Protein AF-A0A2V8YZE6-F1 (afdb_monomer_lite)

Sequence (96 aa):
MQPAYPAAPLEKDGLIAAYEELRRQILNGQRGPGLALFMRRGMREWMTACSLCLAPSPTKEFTAAPDQAVLPQGARTEVVLILAGMLLHGCQERVS

Structure (mmCIF, N/CA/C/O backbone):
data_AF-A0A2V8YZE6-F1
#
_entry.id   AF-A0A2V8YZE6-F1
#
loop_
_atom_site.group_PDB
_atom_site.id
_atom_site.type_symbol
_atom_site.label_atom_id
_atom_site.label_alt_id
_atom_site.label_comp_id
_atom_site.label_asym_id
_atom_site.label_entity_id
_atom_site.label_seq_id
_atom_site.pdbx_PDB_ins_code
_atom_site.Cartn_x
_atom_site.Cartn_y
_atom_site.Cartn_z
_atom_site.occupancy
_atom_site.B_iso_or_equiv
_atom_site.auth_seq_id
_atom_site.auth_comp_id
_atom_site.auth_asym_id
_atom_site.auth_atom_id
_atom_site.pdbx_PDB_model_num
ATOM 1 N N . MET A 1 1 ? 31.406 -23.781 -2.588 1.00 36.28 1 MET A N 1
ATOM 2 C CA . MET A 1 1 ? 30.672 -22.837 -3.458 1.00 36.28 1 MET A CA 1
ATOM 3 C C . MET A 1 1 ? 29.457 -22.345 -2.690 1.00 36.28 1 MET A C 1
ATOM 5 O O . MET A 1 1 ? 28.502 -23.092 -2.553 1.00 36.28 1 MET A O 1
ATOM 9 N N . GLN A 1 2 ? 29.532 -21.154 -2.096 1.00 43.31 2 GLN A N 1
ATOM 10 C CA . GLN A 1 2 ? 28.365 -20.479 -1.521 1.00 43.31 2 GLN A CA 1
ATOM 11 C C . GLN A 1 2 ? 27.785 -19.553 -2.597 1.00 43.31 2 GLN A C 1
ATOM 13 O O . GLN A 1 2 ? 28.573 -18.861 -3.248 1.00 43.31 2 GLN A O 1
ATOM 18 N N . PRO A 1 3 ? 26.461 -19.516 -2.818 1.00 45.03 3 PRO A N 1
ATOM 19 C CA . PRO A 1 3 ? 25.878 -18.502 -3.672 1.00 45.03 3 PRO A CA 1
ATOM 20 C C . PRO A 1 3 ? 25.844 -17.197 -2.872 1.00 45.03 3 PRO A C 1
ATOM 22 O O . PRO A 1 3 ? 25.050 -17.030 -1.949 1.00 45.03 3 PRO A O 1
ATOM 25 N N . ALA A 1 4 ? 26.749 -16.281 -3.207 1.00 48.16 4 ALA A N 1
ATOM 26 C CA . ALA A 1 4 ? 26.622 -14.888 -2.822 1.00 48.16 4 ALA A CA 1
ATOM 27 C C . ALA A 1 4 ? 25.400 -14.330 -3.559 1.00 48.16 4 ALA A C 1
ATOM 29 O O . ALA A 1 4 ? 25.460 -14.075 -4.759 1.00 48.16 4 ALA A O 1
ATOM 30 N N . TYR A 1 5 ? 24.277 -14.206 -2.857 1.00 52.16 5 TYR A N 1
ATOM 31 C CA . TYR A 1 5 ? 23.143 -13.438 -3.345 1.00 52.16 5 TYR A CA 1
ATOM 32 C C . TYR A 1 5 ? 23.412 -11.977 -2.969 1.00 52.16 5 TYR A C 1
ATOM 34 O O . TYR A 1 5 ? 23.380 -11.656 -1.777 1.00 52.16 5 TYR A O 1
ATOM 42 N N . PRO A 1 6 ? 23.727 -11.077 -3.916 1.00 50.06 6 PRO A N 1
ATOM 43 C CA . PRO A 1 6 ? 23.710 -9.663 -3.606 1.00 50.06 6 PRO A CA 1
ATOM 44 C C . PRO A 1 6 ? 22.240 -9.280 -3.425 1.00 50.06 6 PRO A C 1
ATOM 46 O O . PRO A 1 6 ? 21.515 -9.073 -4.395 1.00 50.06 6 PRO A O 1
ATOM 49 N N . ALA A 1 7 ? 21.779 -9.210 -2.175 1.00 52.28 7 ALA A N 1
ATOM 50 C CA . ALA A 1 7 ? 20.613 -8.405 -1.843 1.00 52.28 7 ALA A CA 1
ATOM 51 C C . ALA A 1 7 ? 20.998 -6.955 -2.166 1.00 52.28 7 ALA A C 1
ATOM 53 O O . ALA A 1 7 ? 21.635 -6.266 -1.369 1.00 52.28 7 ALA A O 1
ATOM 54 N N . ALA A 1 8 ? 20.755 -6.559 -3.415 1.00 49.72 8 ALA A N 1
ATOM 55 C CA . ALA A 1 8 ? 21.067 -5.234 -3.909 1.00 49.72 8 ALA A CA 1
ATOM 56 C C . ALA A 1 8 ? 20.397 -4.198 -2.987 1.00 49.72 8 ALA A C 1
ATOM 58 O O . ALA A 1 8 ? 19.221 -4.370 -2.658 1.00 49.72 8 ALA A O 1
ATOM 59 N N . PRO A 1 9 ? 21.092 -3.124 -2.573 1.00 48.16 9 PRO A N 1
ATOM 60 C CA . PRO A 1 9 ? 20.496 -2.038 -1.804 1.00 48.16 9 PRO A CA 1
ATOM 61 C C . PRO A 1 9 ? 19.537 -1.226 -2.692 1.00 48.16 9 PRO A C 1
ATOM 63 O O . PRO A 1 9 ? 19.849 -0.120 -3.112 1.00 48.16 9 PRO A O 1
ATOM 66 N N . LEU A 1 10 ? 18.373 -1.781 -3.023 1.00 54.38 10 LEU A N 1
ATOM 67 C CA . LEU A 1 10 ? 17.309 -1.077 -3.750 1.00 54.38 10 LEU A CA 1
ATOM 68 C C . LEU A 1 10 ? 16.271 -0.444 -2.803 1.00 54.38 10 LEU A C 1
ATOM 70 O O . LEU A 1 10 ? 15.308 0.163 -3.252 1.00 54.38 10 LEU A O 1
ATOM 74 N N . GLU A 1 11 ? 16.443 -0.559 -1.485 1.00 62.62 11 GLU A N 1
ATOM 75 C CA . GLU A 1 11 ? 15.292 -0.524 -0.571 1.00 62.62 11 GLU A CA 1
ATOM 76 C C . GLU A 1 11 ? 15.101 0.759 0.253 1.00 62.62 11 GLU A C 1
ATOM 78 O O . GLU A 1 11 ? 14.045 0.931 0.858 1.00 62.62 11 GLU A O 1
ATOM 83 N N . LYS A 1 12 ? 16.077 1.675 0.311 1.00 67.44 12 LYS A N 1
ATOM 84 C CA . LYS A 1 12 ? 15.970 2.864 1.183 1.00 67.44 12 LYS A CA 1
ATOM 85 C C . LYS A 1 12 ? 15.190 4.008 0.544 1.00 67.44 12 LYS A C 1
ATOM 87 O O . LYS A 1 12 ? 14.254 4.508 1.160 1.00 67.44 12 LYS A O 1
ATOM 92 N N . ASP A 1 13 ? 15.529 4.391 -0.683 1.00 79.25 13 ASP A N 1
ATOM 93 C CA . ASP A 1 13 ? 14.934 5.573 -1.323 1.00 79.25 13 ASP A CA 1
ATOM 94 C C . ASP A 1 13 ? 13.452 5.367 -1.662 1.00 79.25 13 ASP A C 1
ATOM 96 O O . ASP A 1 13 ? 12.633 6.259 -1.445 1.00 79.25 13 ASP A O 1
ATOM 100 N N . GLY A 1 14 ? 13.073 4.159 -2.094 1.00 82.25 14 GLY A N 1
ATOM 101 C CA . GLY A 1 14 ? 11.669 3.803 -2.310 1.00 82.25 14 GLY A CA 1
ATOM 102 C C . GLY A 1 14 ? 10.855 3.818 -1.013 1.00 82.25 14 GLY A C 1
ATOM 103 O O . GLY A 1 14 ? 9.721 4.298 -0.996 1.00 82.25 14 GLY A O 1
ATOM 104 N N . LEU A 1 15 ? 11.435 3.332 0.090 1.00 84.62 15 LEU A N 1
ATOM 105 C CA . LEU A 1 15 ? 10.774 3.333 1.395 1.00 84.62 15 LEU A CA 1
ATOM 106 C C . LEU A 1 15 ? 10.604 4.761 1.931 1.00 84.62 15 LEU A C 1
ATOM 108 O O . LEU A 1 15 ? 9.550 5.086 2.478 1.00 84.62 15 LEU A O 1
ATOM 112 N N . ILE A 1 16 ? 11.605 5.624 1.725 1.00 87.12 16 ILE A N 1
ATOM 113 C CA . ILE A 1 16 ? 11.534 7.056 2.050 1.00 87.12 16 ILE A CA 1
ATOM 114 C C . ILE A 1 16 ? 10.424 7.728 1.234 1.00 87.12 16 ILE A C 1
ATOM 116 O O . ILE A 1 16 ? 9.592 8.429 1.807 1.00 87.12 16 ILE A O 1
ATOM 120 N N . ALA A 1 17 ? 10.345 7.470 -0.074 1.00 87.00 17 ALA A N 1
ATOM 121 C CA . ALA A 1 17 ? 9.288 8.016 -0.925 1.00 87.00 17 ALA A CA 1
ATOM 122 C C . ALA A 1 17 ? 7.888 7.543 -0.489 1.00 87.00 17 ALA A C 1
ATOM 124 O O . ALA A 1 17 ? 6.958 8.346 -0.399 1.00 87.00 17 ALA A O 1
ATOM 125 N N . ALA A 1 18 ? 7.740 6.257 -0.154 1.00 86.88 18 ALA A N 1
ATOM 126 C CA . ALA A 1 18 ? 6.488 5.713 0.366 1.00 86.88 18 ALA A CA 1
ATOM 127 C C . ALA A 1 18 ? 6.098 6.346 1.713 1.00 86.88 18 ALA A C 1
ATOM 129 O O . ALA A 1 18 ? 4.916 6.604 1.957 1.00 86.88 18 ALA A O 1
ATOM 130 N N . TYR A 1 19 ? 7.078 6.623 2.578 1.00 90.88 19 TYR A N 1
ATOM 131 C CA . TYR A 1 19 ? 6.860 7.301 3.855 1.00 90.88 19 TYR A CA 1
ATOM 132 C C . TYR A 1 19 ? 6.435 8.764 3.670 1.00 90.88 19 TYR A C 1
ATOM 134 O O . TYR A 1 19 ? 5.486 9.212 4.313 1.00 90.88 19 TYR A O 1
ATOM 142 N N . GLU A 1 20 ? 7.093 9.505 2.778 1.00 91.81 20 GLU A N 1
ATOM 143 C CA . GLU A 1 20 ? 6.727 10.892 2.460 1.00 91.81 20 GLU A CA 1
ATOM 144 C C . GLU A 1 20 ? 5.310 10.976 1.874 1.00 91.81 20 GLU A C 1
ATOM 146 O O . GLU A 1 20 ? 4.520 11.836 2.265 1.00 91.81 20 GLU A O 1
ATOM 151 N N . GLU A 1 21 ? 4.930 10.027 1.017 1.00 89.69 21 GLU A N 1
ATOM 152 C CA . GLU A 1 21 ? 3.566 9.937 0.492 1.00 89.69 21 GLU A CA 1
ATOM 153 C C . GLU A 1 21 ? 2.542 9.621 1.596 1.00 89.69 21 GLU A C 1
ATOM 155 O O . GLU A 1 21 ? 1.489 10.260 1.672 1.00 89.69 21 GLU A O 1
ATOM 160 N N . LEU A 1 22 ? 2.864 8.694 2.506 1.00 90.94 22 LEU A N 1
ATOM 161 C CA . LEU A 1 22 ? 2.038 8.404 3.681 1.00 90.94 22 LEU A CA 1
ATOM 162 C C . LEU A 1 22 ? 1.848 9.657 4.552 1.00 90.94 22 LEU A C 1
ATOM 164 O O . LEU A 1 22 ? 0.728 9.975 4.961 1.00 90.94 22 LEU A O 1
ATOM 168 N N . ARG A 1 23 ? 2.930 10.399 4.805 1.00 90.81 23 ARG A N 1
ATOM 169 C CA . ARG A 1 23 ? 2.907 11.649 5.572 1.00 90.81 23 ARG A CA 1
ATOM 170 C C . ARG A 1 23 ? 2.047 12.706 4.884 1.00 90.81 23 ARG A C 1
ATOM 172 O O . ARG A 1 23 ? 1.214 13.336 5.538 1.00 90.81 23 ARG A O 1
ATOM 179 N N . ARG A 1 24 ? 2.200 12.874 3.569 1.00 91.94 24 ARG A N 1
ATOM 180 C CA . ARG A 1 24 ? 1.395 13.794 2.756 1.00 91.94 24 ARG A CA 1
ATOM 181 C C . ARG A 1 24 ? -0.092 13.450 2.829 1.00 91.94 24 ARG A C 1
ATOM 183 O O . ARG A 1 24 ? -0.917 14.353 2.955 1.00 91.94 24 ARG A O 1
ATOM 190 N N . GLN A 1 25 ? -0.445 12.164 2.793 1.00 91.69 25 GLN A N 1
ATOM 191 C CA . GLN A 1 25 ? -1.835 11.719 2.929 1.00 91.69 25 GLN A CA 1
ATOM 192 C C . GLN A 1 25 ? -2.426 12.098 4.289 1.00 91.69 25 GLN A C 1
ATOM 194 O O . GLN A 1 25 ? -3.524 12.647 4.332 1.00 91.69 25 GLN A O 1
ATOM 199 N N . ILE A 1 26 ? -1.681 11.889 5.378 1.00 90.44 26 ILE A N 1
ATOM 200 C CA . ILE A 1 26 ? -2.117 12.263 6.732 1.00 90.44 26 ILE A CA 1
ATOM 201 C C . ILE A 1 26 ? -2.346 13.775 6.835 1.00 90.44 26 ILE A C 1
ATOM 203 O O . ILE A 1 26 ? -3.400 14.203 7.302 1.00 90.44 26 ILE A O 1
ATOM 207 N N . LEU A 1 27 ? -1.389 14.579 6.363 1.00 92.88 27 LEU A N 1
ATOM 208 C CA . LEU A 1 27 ? -1.469 16.042 6.429 1.00 92.88 27 LEU A CA 1
ATOM 209 C C . LEU A 1 27 ? -2.622 16.607 5.591 1.00 92.88 27 LEU A C 1
ATOM 211 O O . LEU A 1 27 ? -3.266 17.567 6.001 1.00 92.88 27 LEU A O 1
ATOM 215 N N . ASN A 1 28 ? -2.918 15.985 4.449 1.00 92.06 28 ASN A N 1
ATOM 216 C CA . ASN A 1 28 ? -3.996 16.408 3.555 1.00 92.06 28 ASN A CA 1
ATOM 217 C C . ASN A 1 28 ? -5.348 15.736 3.864 1.00 92.06 28 ASN A C 1
ATOM 219 O O . ASN A 1 28 ? -6.290 15.860 3.076 1.00 92.06 28 ASN A O 1
ATOM 223 N N . GLY A 1 29 ? -5.443 14.963 4.954 1.00 88.75 29 GLY A N 1
ATOM 224 C CA . GLY A 1 29 ? -6.647 14.204 5.315 1.00 88.75 29 GLY A CA 1
ATOM 225 C C . GLY A 1 29 ? -7.071 13.159 4.274 1.00 88.75 29 GLY A C 1
ATOM 226 O O . GLY A 1 29 ? -8.219 12.714 4.271 1.00 88.75 29 GLY A O 1
ATOM 227 N N . GLN A 1 30 ? -6.169 12.775 3.370 1.00 86.25 30 GLN A N 1
ATOM 228 C CA . GLN A 1 30 ? -6.432 11.793 2.326 1.00 86.25 30 GLN A CA 1
ATOM 229 C C . GLN A 1 30 ? -6.294 10.380 2.885 1.00 86.25 30 GLN A C 1
ATOM 231 O O . GLN A 1 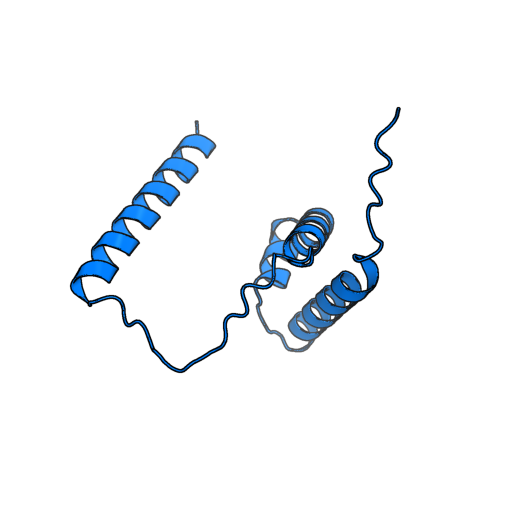30 ? -5.440 10.093 3.721 1.00 86.25 30 GLN A O 1
ATOM 236 N N . ARG A 1 31 ? -7.131 9.467 2.392 1.00 82.19 31 ARG A N 1
ATOM 237 C CA . ARG A 1 31 ? -7.078 8.050 2.757 1.00 82.19 31 ARG A CA 1
ATOM 238 C C . ARG A 1 31 ? -6.550 7.255 1.577 1.00 82.19 31 ARG A C 1
ATOM 240 O O . ARG A 1 31 ? -7.273 7.046 0.610 1.00 82.19 31 ARG A O 1
ATOM 247 N N . GLY A 1 32 ? -5.300 6.815 1.666 1.00 84.12 32 GLY A N 1
ATOM 248 C CA . GLY A 1 32 ? -4.717 5.884 0.707 1.00 84.12 32 GLY A CA 1
ATOM 249 C C . GLY A 1 32 ? -4.534 4.474 1.280 1.00 84.12 32 GLY A C 1
ATOM 250 O O . GLY A 1 32 ? -4.619 4.272 2.497 1.00 84.12 32 GLY A O 1
ATOM 251 N N . PRO A 1 33 ? -4.247 3.483 0.418 1.00 80.94 33 PRO A N 1
ATOM 252 C CA . PRO A 1 33 ? -4.024 2.095 0.829 1.00 80.94 33 PRO A CA 1
ATOM 253 C C . PRO A 1 33 ? -2.878 1.947 1.838 1.00 80.94 33 PRO A C 1
ATOM 255 O O . PRO A 1 33 ? -2.997 1.185 2.796 1.00 80.94 33 PRO A O 1
ATOM 258 N N . GLY A 1 34 ? -1.800 2.722 1.665 1.00 86.50 34 GLY A N 1
ATOM 259 C CA . GLY A 1 34 ? -0.667 2.749 2.594 1.00 86.50 34 GLY A CA 1
ATOM 260 C C . GLY A 1 34 ? -1.073 3.219 3.991 1.00 86.50 34 GLY A C 1
ATOM 261 O O . GLY A 1 34 ? -0.728 2.574 4.979 1.00 86.50 34 GLY A O 1
ATOM 262 N N . LEU A 1 35 ? -1.884 4.279 4.078 1.00 87.25 35 LEU A N 1
ATOM 263 C CA . LEU A 1 35 ? -2.415 4.771 5.350 1.00 87.25 35 LEU A CA 1
ATOM 264 C C . LEU A 1 35 ? -3.371 3.771 6.002 1.00 87.25 35 LEU A C 1
ATOM 266 O O . LEU A 1 35 ? -3.292 3.537 7.207 1.00 87.25 35 LEU A O 1
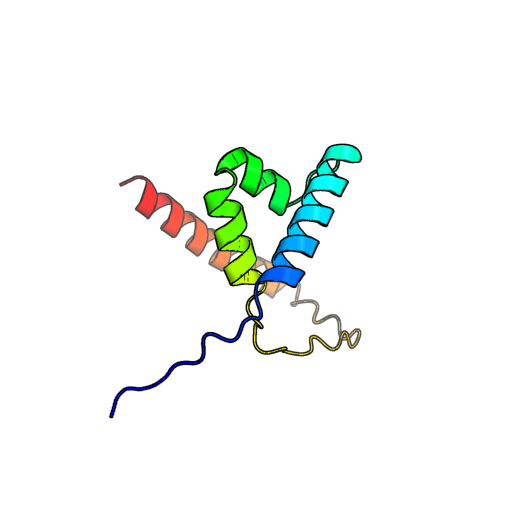ATOM 270 N N . ALA A 1 36 ? -4.242 3.137 5.215 1.00 87.56 36 ALA A N 1
ATOM 271 C CA . ALA A 1 36 ? -5.148 2.111 5.722 1.00 87.56 36 ALA A CA 1
ATOM 272 C C . ALA A 1 36 ? -4.385 0.903 6.294 1.00 87.56 36 ALA A C 1
ATOM 274 O O . ALA A 1 36 ? -4.755 0.388 7.350 1.00 87.56 36 ALA A O 1
ATOM 275 N N . LEU A 1 37 ? -3.309 0.470 5.629 1.00 88.69 37 LEU A N 1
ATOM 276 C CA . LEU A 1 37 ? -2.444 -0.604 6.111 1.00 88.69 37 LEU A CA 1
ATOM 277 C C . LEU A 1 37 ? -1.717 -0.200 7.399 1.00 88.69 37 LEU A C 1
ATOM 279 O O . LEU A 1 37 ? -1.758 -0.950 8.374 1.00 88.69 37 LEU A O 1
ATOM 283 N N . PHE A 1 38 ? -1.131 1.001 7.428 1.00 89.50 38 PHE A N 1
ATOM 284 C CA . PHE A 1 38 ? -0.464 1.548 8.609 1.00 89.50 38 PHE A CA 1
ATOM 285 C C . PHE A 1 38 ? -1.408 1.615 9.817 1.00 89.50 38 PHE A C 1
ATOM 287 O O . PHE A 1 38 ? -1.050 1.170 10.903 1.00 89.50 38 PHE A O 1
ATOM 294 N N . MET A 1 39 ? -2.642 2.093 9.633 1.00 90.00 39 MET A N 1
ATOM 295 C CA . MET A 1 39 ? -3.627 2.176 10.717 1.00 90.00 39 MET A CA 1
ATOM 296 C C . MET A 1 39 ? -4.121 0.806 11.195 1.00 90.00 39 MET A C 1
ATOM 298 O O . MET A 1 39 ? -4.379 0.631 12.382 1.00 90.00 39 MET A O 1
ATOM 302 N N . ARG A 1 40 ? -4.277 -0.169 10.290 1.00 91.31 40 ARG A N 1
ATOM 303 C CA . ARG A 1 40 ? -4.829 -1.494 10.629 1.00 91.31 40 ARG A CA 1
ATOM 304 C C . ARG A 1 40 ? -3.795 -2.466 11.186 1.00 91.31 40 ARG A C 1
ATOM 306 O O . ARG A 1 40 ? -4.158 -3.340 11.965 1.00 91.31 40 ARG A O 1
ATOM 313 N N . ARG A 1 41 ? -2.545 -2.374 10.731 1.00 90.38 41 ARG A N 1
ATOM 314 C CA . ARG A 1 41 ? -1.493 -3.365 11.012 1.00 90.38 41 ARG A CA 1
ATOM 315 C C . ARG A 1 41 ? -0.202 -2.766 11.574 1.00 90.38 41 ARG A C 1
ATOM 317 O O . ARG A 1 41 ? 0.692 -3.506 11.972 1.00 90.38 41 ARG A O 1
ATOM 324 N N . GLY A 1 42 ? -0.112 -1.441 11.650 1.00 90.38 42 GLY A N 1
ATOM 325 C CA . GLY A 1 42 ? 1.039 -0.736 12.198 1.00 90.38 42 GLY A CA 1
ATOM 326 C C . GLY A 1 42 ? 2.205 -0.594 11.219 1.00 90.38 42 GLY A C 1
ATOM 327 O O . GLY A 1 42 ? 2.157 -0.995 10.055 1.00 90.38 42 GLY A O 1
ATOM 328 N N . MET A 1 43 ? 3.287 -0.002 11.725 1.00 89.06 43 MET A N 1
ATOM 329 C CA . MET A 1 43 ? 4.440 0.403 10.918 1.00 89.06 43 MET A CA 1
ATOM 330 C C . MET A 1 43 ? 5.256 -0.768 10.369 1.00 89.06 43 MET A C 1
ATOM 332 O O . MET A 1 43 ? 5.760 -0.681 9.257 1.00 89.06 43 MET A O 1
ATOM 336 N N . ARG A 1 44 ? 5.383 -1.865 11.127 1.00 87.81 44 ARG A N 1
ATOM 337 C CA . ARG A 1 44 ? 6.168 -3.038 10.710 1.00 87.81 44 ARG A CA 1
ATOM 338 C C . ARG A 1 44 ? 5.599 -3.657 9.437 1.00 87.81 44 ARG A C 1
ATOM 340 O O . ARG A 1 44 ? 6.311 -3.785 8.453 1.00 87.81 44 ARG A O 1
ATOM 347 N N . GLU A 1 45 ? 4.310 -3.967 9.459 1.00 86.75 45 GLU A N 1
ATOM 348 C CA . GLU A 1 45 ? 3.600 -4.559 8.324 1.00 86.75 45 GLU A CA 1
ATOM 349 C C . GLU A 1 45 ? 3.554 -3.607 7.125 1.00 86.75 45 GLU A C 1
ATOM 351 O O . GLU A 1 45 ? 3.678 -4.041 5.982 1.00 86.75 45 GLU A O 1
ATOM 356 N N . TRP A 1 46 ? 3.437 -2.299 7.378 1.00 91.50 46 TRP A N 1
ATOM 357 C CA . TRP A 1 46 ? 3.542 -1.283 6.335 1.00 91.50 46 TRP A CA 1
ATOM 358 C C . TRP A 1 46 ? 4.927 -1.275 5.672 1.00 91.50 46 TRP A C 1
ATOM 360 O O . TRP A 1 46 ? 4.999 -1.339 4.449 1.00 91.50 46 TRP A O 1
ATOM 370 N N . MET A 1 47 ? 6.017 -1.283 6.449 1.00 87.56 47 MET A N 1
ATOM 371 C CA . MET A 1 47 ? 7.381 -1.335 5.906 1.00 87.56 47 MET A CA 1
ATOM 372 C C . MET A 1 47 ? 7.621 -2.614 5.107 1.00 87.56 47 MET A C 1
ATOM 374 O O . MET A 1 47 ? 8.155 -2.538 4.009 1.00 87.56 47 MET A O 1
ATOM 378 N N . THR A 1 48 ? 7.182 -3.772 5.609 1.00 86.88 48 THR A N 1
ATOM 379 C CA . THR A 1 48 ? 7.301 -5.046 4.884 1.00 86.88 48 THR A CA 1
ATOM 380 C C . THR A 1 48 ? 6.538 -5.013 3.562 1.00 86.88 48 THR A C 1
ATOM 382 O O . THR A 1 48 ? 7.077 -5.421 2.537 1.00 86.88 48 THR A O 1
ATOM 385 N N . ALA A 1 49 ? 5.312 -4.483 3.551 1.00 84.81 49 ALA A N 1
ATOM 386 C CA . ALA A 1 49 ? 4.547 -4.328 2.318 1.00 84.81 49 ALA A CA 1
ATOM 387 C C . ALA A 1 49 ? 5.208 -3.338 1.349 1.00 84.81 49 ALA A C 1
ATOM 389 O O . ALA A 1 49 ? 5.244 -3.596 0.151 1.00 84.81 49 ALA A O 1
ATOM 390 N N . CYS A 1 50 ? 5.770 -2.236 1.852 1.00 83.62 50 CYS A N 1
ATOM 391 C CA . CYS A 1 50 ? 6.549 -1.310 1.039 1.00 83.62 50 CYS A CA 1
ATOM 392 C C . CYS A 1 50 ? 7.777 -2.005 0.445 1.00 83.62 50 CYS A C 1
ATOM 394 O O . CYS A 1 50 ? 7.930 -1.962 -0.766 1.00 83.62 50 CYS A O 1
ATOM 396 N N . SER A 1 51 ? 8.590 -2.715 1.227 1.00 79.75 51 SER A N 1
ATOM 397 C CA . SER A 1 51 ? 9.749 -3.465 0.717 1.00 79.75 51 SER A CA 1
ATOM 398 C C . SER A 1 51 ? 9.366 -4.488 -0.360 1.00 79.75 51 SER A C 1
ATOM 400 O O . SER A 1 51 ? 10.050 -4.602 -1.371 1.00 79.75 51 SER A O 1
ATOM 402 N N . LEU A 1 52 ? 8.237 -5.187 -0.195 1.00 77.12 52 LEU A N 1
ATOM 403 C CA . LEU A 1 52 ? 7.752 -6.174 -1.168 1.00 77.12 52 LEU A CA 1
ATOM 404 C C . LEU A 1 52 ? 7.186 -5.541 -2.449 1.00 77.12 52 LEU A C 1
ATOM 406 O O . LEU A 1 52 ? 7.390 -6.079 -3.533 1.00 77.12 52 LEU A O 1
ATOM 410 N N . CYS A 1 53 ? 6.477 -4.415 -2.342 1.00 66.75 53 CYS A N 1
ATOM 411 C CA . CYS A 1 53 ? 5.889 -3.713 -3.489 1.00 66.75 53 CYS A CA 1
ATOM 412 C C . CYS A 1 53 ? 6.895 -2.820 -4.231 1.00 66.75 53 CYS A C 1
ATOM 414 O O . CYS A 1 53 ? 6.700 -2.530 -5.409 1.00 66.75 53 CYS A O 1
ATOM 416 N N . LEU A 1 54 ? 7.933 -2.351 -3.533 1.00 63.84 54 LEU A N 1
ATOM 417 C CA . LEU A 1 54 ? 9.028 -1.542 -4.075 1.00 63.84 54 LEU A CA 1
ATOM 418 C C . LEU A 1 54 ? 10.174 -2.401 -4.606 1.00 63.84 54 LEU A C 1
ATOM 420 O O . LEU A 1 54 ? 11.038 -1.876 -5.309 1.00 63.84 54 LEU A O 1
ATOM 424 N N . ALA A 1 55 ? 10.186 -3.704 -4.298 1.00 54.91 55 ALA A N 1
ATOM 425 C CA . ALA A 1 55 ? 10.999 -4.645 -5.045 1.00 54.91 55 ALA A CA 1
ATOM 426 C C . ALA A 1 55 ? 10.696 -4.425 -6.533 1.00 54.91 55 ALA A C 1
ATOM 428 O O . ALA A 1 55 ? 9.518 -4.284 -6.886 1.00 54.91 55 ALA A O 1
ATOM 429 N N . PRO A 1 56 ? 11.715 -4.355 -7.406 1.00 45.59 56 PRO A N 1
ATOM 430 C CA . PRO A 1 56 ? 11.482 -4.231 -8.830 1.00 45.59 56 PRO A CA 1
ATOM 431 C C . PRO A 1 56 ? 10.712 -5.474 -9.270 1.00 45.59 56 PRO A C 1
ATOM 433 O O . PRO A 1 56 ? 11.280 -6.527 -9.552 1.00 45.59 56 PRO A O 1
ATOM 436 N N . SER A 1 57 ? 9.385 -5.361 -9.308 1.00 43.97 57 SER A N 1
ATOM 437 C CA . SER A 1 57 ? 8.581 -6.216 -10.159 1.00 43.97 57 SER A CA 1
ATOM 438 C C . SER A 1 57 ? 9.210 -6.109 -11.547 1.00 43.97 57 SER A C 1
ATOM 440 O O . SER A 1 57 ? 9.608 -4.999 -11.929 1.00 43.97 57 SER A O 1
ATOM 442 N N . PRO A 1 58 ? 9.391 -7.224 -12.283 1.00 43.12 58 PRO A N 1
ATOM 443 C CA . PRO A 1 58 ? 9.839 -7.123 -13.658 1.00 43.12 58 PRO A CA 1
ATOM 444 C C . PRO A 1 58 ? 8.900 -6.124 -14.304 1.00 43.12 58 PRO A C 1
ATOM 446 O O . PRO A 1 58 ? 7.683 -6.325 -14.285 1.00 43.12 58 PRO A O 1
ATOM 449 N N . THR A 1 59 ? 9.473 -5.010 -14.745 1.00 41.16 59 THR A N 1
ATOM 450 C CA . THR A 1 59 ? 8.781 -3.937 -15.427 1.00 41.16 59 THR A CA 1
ATOM 451 C C . THR A 1 59 ? 8.169 -4.573 -16.665 1.00 41.16 59 THR A C 1
ATOM 453 O O . THR A 1 59 ? 8.757 -4.592 -17.738 1.00 41.16 59 THR A O 1
ATOM 456 N N . LYS A 1 60 ? 6.975 -5.154 -16.526 1.00 42.50 60 LYS A N 1
ATOM 457 C CA . LYS A 1 60 ? 6.012 -5.116 -17.603 1.00 42.50 60 LYS A CA 1
ATOM 458 C C . LYS A 1 60 ? 5.714 -3.645 -17.685 1.00 42.50 60 LYS A C 1
ATOM 460 O O . LYS A 1 60 ? 4.933 -3.118 -16.898 1.00 42.50 60 L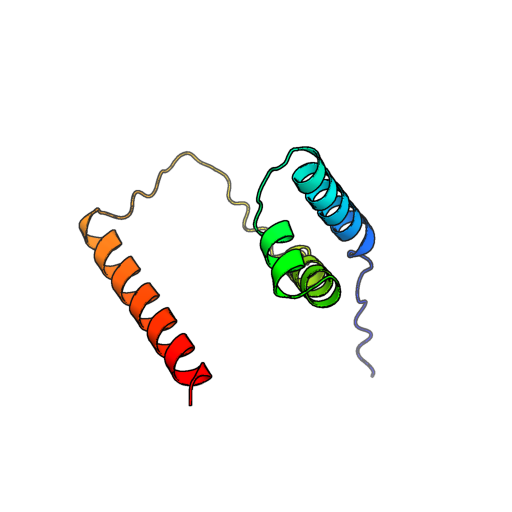YS A O 1
ATOM 465 N N . GLU A 1 61 ? 6.467 -2.994 -18.558 1.00 38.66 61 GLU A N 1
ATOM 466 C CA . GLU A 1 61 ? 6.086 -1.757 -19.191 1.00 38.66 61 GLU A CA 1
ATOM 467 C C . GLU A 1 61 ? 4.615 -1.937 -19.547 1.00 38.66 61 GLU A C 1
ATOM 469 O O . GLU A 1 61 ? 4.252 -2.561 -20.543 1.00 38.66 61 GLU A O 1
ATOM 474 N N . PHE A 1 62 ? 3.734 -1.471 -18.666 1.00 43.50 62 PHE A N 1
ATOM 475 C CA . PHE A 1 62 ? 2.373 -1.192 -19.045 1.00 43.50 62 PHE A CA 1
ATOM 476 C C . PHE A 1 62 ? 2.503 0.100 -19.830 1.00 43.50 62 PHE A C 1
ATOM 478 O O . PHE A 1 62 ? 2.233 1.196 -19.340 1.00 43.50 62 PHE A O 1
ATOM 485 N N . THR A 1 63 ? 3.052 -0.042 -21.036 1.00 37.97 63 THR A N 1
ATOM 486 C CA . THR A 1 63 ? 2.902 0.912 -22.108 1.00 37.97 63 THR A CA 1
ATOM 487 C C . THR A 1 63 ? 1.404 1.072 -22.207 1.00 37.97 63 THR A C 1
ATOM 489 O O . THR A 1 63 ? 0.705 0.194 -22.711 1.00 37.97 63 THR A O 1
ATOM 492 N N . ALA A 1 64 ? 0.902 2.150 -21.613 1.00 43.12 64 ALA A N 1
ATOM 493 C CA . ALA A 1 64 ? -0.441 2.631 -21.820 1.00 43.12 64 ALA A CA 1
ATOM 494 C C . ALA A 1 64 ? -0.530 3.064 -23.288 1.00 43.12 64 ALA A C 1
ATOM 496 O O . ALA A 1 64 ? -0.559 4.245 -23.616 1.00 43.12 64 ALA A O 1
ATOM 497 N N . ALA A 1 65 ? -0.531 2.086 -24.190 1.00 43.94 65 ALA A N 1
ATOM 498 C CA . ALA A 1 65 ? -1.290 2.203 -25.405 1.00 43.94 65 ALA A CA 1
ATOM 499 C C . ALA A 1 65 ? -2.752 2.281 -24.946 1.00 43.94 65 ALA A C 1
ATOM 501 O O . ALA A 1 65 ? -3.171 1.457 -24.125 1.00 43.94 65 ALA A O 1
ATOM 502 N N . PRO A 1 66 ? -3.542 3.259 -25.411 1.00 45.44 66 PRO A N 1
ATOM 503 C CA . PRO A 1 66 ? -4.965 3.301 -25.138 1.00 45.44 66 PRO A CA 1
ATOM 504 C C . PRO A 1 66 ? -5.665 2.241 -25.999 1.00 45.44 66 PRO A C 1
ATOM 506 O O . PRO A 1 66 ? -6.567 2.559 -26.760 1.00 45.44 66 PRO A O 1
ATOM 509 N N . ASP A 1 67 ? -5.251 0.979 -25.893 1.00 48.62 67 ASP A N 1
ATOM 510 C CA . ASP A 1 67 ? -6.118 -0.135 -26.229 1.00 48.62 67 ASP A CA 1
ATOM 511 C C . ASP A 1 67 ? -6.769 -0.548 -24.919 1.00 48.62 67 ASP A C 1
ATOM 513 O O . ASP A 1 67 ? -6.270 -1.348 -24.124 1.00 48.62 67 ASP A O 1
ATOM 517 N N . GLN A 1 68 ? -7.854 0.159 -24.625 1.00 49.81 68 GLN A N 1
ATOM 518 C CA . GLN A 1 68 ? -8.787 -0.215 -23.589 1.00 49.81 68 GLN A CA 1
ATOM 519 C C . GLN A 1 68 ? -9.302 -1.601 -23.994 1.00 49.81 68 GLN A C 1
ATOM 521 O O . GLN A 1 68 ? -10.287 -1.714 -24.720 1.00 49.81 68 GLN A O 1
ATOM 526 N N . ALA A 1 69 ? -8.625 -2.659 -23.543 1.00 55.12 69 ALA A N 1
ATOM 527 C CA . ALA A 1 69 ? -9.150 -4.013 -23.559 1.00 55.12 69 ALA A CA 1
ATOM 528 C C . ALA A 1 69 ? -10.326 -4.035 -22.575 1.00 55.12 69 ALA A C 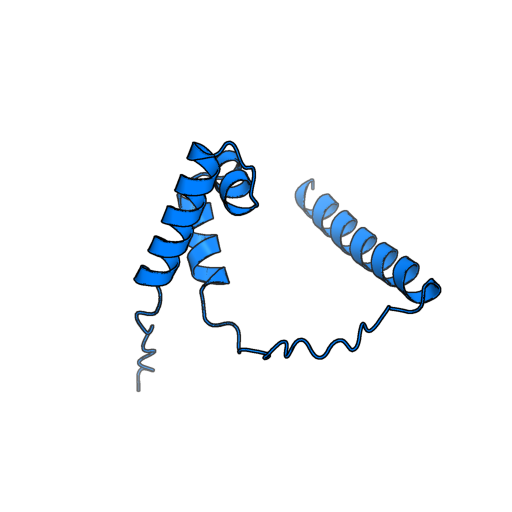1
ATOM 530 O O . ALA A 1 69 ? -10.245 -4.500 -21.436 1.00 55.12 69 ALA A O 1
ATOM 531 N N . VAL A 1 70 ? -11.428 -3.419 -23.002 1.00 62.03 70 VAL A N 1
ATOM 532 C CA . VAL A 1 70 ? -12.735 -3.491 -22.384 1.00 62.03 70 VAL A CA 1
ATOM 533 C C . VAL A 1 70 ? -13.071 -4.964 -22.466 1.00 62.03 70 VAL A C 1
ATOM 535 O O . VAL A 1 70 ? -13.505 -5.448 -23.508 1.00 62.03 70 VAL A O 1
ATOM 538 N N . LEU A 1 71 ? -12.820 -5.690 -21.372 1.00 60.69 71 LEU A N 1
ATOM 539 C CA . LEU A 1 71 ? -13.334 -7.043 -21.212 1.00 60.69 71 LEU A CA 1
ATOM 540 C C . LEU A 1 71 ? -14.791 -7.015 -21.685 1.00 60.69 71 LEU A C 1
ATOM 542 O O . LEU A 1 71 ? -15.535 -6.156 -21.176 1.00 60.69 71 LEU A O 1
ATOM 546 N N . PRO A 1 72 ? -15.180 -7.871 -22.653 1.00 71.25 72 PRO A N 1
ATOM 547 C CA . PRO A 1 72 ? -16.543 -7.918 -23.153 1.00 71.25 72 PRO A CA 1
ATOM 548 C C . PRO A 1 72 ? -17.481 -7.941 -21.958 1.00 71.25 72 PRO A C 1
ATOM 550 O O . PRO A 1 72 ? -17.201 -8.626 -20.975 1.00 71.25 72 PRO A O 1
ATOM 553 N N . GLN A 1 73 ? -18.559 -7.165 -21.993 1.00 63.91 73 GLN A N 1
ATOM 554 C CA . GLN A 1 73 ? -19.399 -6.943 -20.814 1.00 63.91 73 GLN A CA 1
ATOM 555 C C . GLN A 1 73 ? -19.885 -8.259 -20.169 1.00 63.91 73 GLN A C 1
ATOM 557 O O . GLN A 1 73 ? -20.023 -8.315 -18.951 1.00 63.91 73 GLN A O 1
ATOM 562 N N . GLY A 1 74 ? -20.021 -9.336 -20.956 1.00 66.88 74 GLY A N 1
ATOM 563 C CA . GLY A 1 74 ? -20.287 -10.693 -20.462 1.00 66.88 74 GLY A CA 1
ATOM 564 C C . GLY A 1 74 ? -19.122 -11.365 -19.716 1.00 66.88 74 GLY A C 1
ATOM 565 O O . GLY A 1 74 ? -19.351 -12.047 -18.727 1.00 66.88 74 GLY A O 1
ATOM 566 N N . ALA A 1 75 ? -17.869 -11.131 -20.113 1.00 74.25 75 ALA A N 1
ATOM 567 C CA . ALA A 1 75 ? -16.688 -11.706 -19.461 1.00 74.25 75 ALA A CA 1
ATOM 568 C C . ALA A 1 75 ? -16.351 -11.030 -18.120 1.00 74.25 75 ALA A C 1
ATOM 570 O O . ALA A 1 75 ? -15.728 -11.643 -17.258 1.00 74.25 75 ALA A O 1
ATOM 571 N N . ARG A 1 76 ? -16.771 -9.772 -17.917 1.00 78.62 76 ARG A N 1
ATOM 572 C CA . ARG A 1 76 ? -16.544 -9.056 -16.649 1.00 78.62 76 ARG A CA 1
ATOM 573 C C . ARG A 1 76 ? -17.239 -9.743 -15.480 1.00 78.62 76 ARG A C 1
ATOM 575 O O . ARG A 1 76 ? -16.625 -9.894 -14.431 1.00 78.62 76 ARG A O 1
ATOM 582 N N . THR A 1 77 ? -18.488 -10.163 -15.665 1.00 79.75 77 THR A N 1
ATOM 583 C CA . THR A 1 77 ? -19.269 -10.834 -14.618 1.00 79.75 77 THR A CA 1
ATOM 584 C C . THR A 1 77 ? -18.626 -12.154 -14.213 1.00 79.75 77 THR A C 1
ATOM 586 O O . THR A 1 77 ? -18.422 -12.381 -13.025 1.00 79.75 77 THR A O 1
ATOM 589 N N . GLU A 1 78 ? -18.219 -12.972 -15.185 1.00 84.38 78 GLU A N 1
ATOM 590 C CA . GLU A 1 78 ? -17.542 -14.250 -14.930 1.00 84.38 78 GLU A CA 1
ATOM 591 C C . GLU A 1 78 ? -16.231 -14.053 -14.161 1.00 84.38 78 GLU A C 1
ATOM 593 O O . GLU A 1 78 ? -15.985 -14.711 -13.152 1.00 84.38 78 GLU A O 1
ATOM 598 N N . VAL A 1 79 ? -15.414 -13.078 -14.574 1.00 86.19 79 VAL A N 1
ATOM 599 C CA . VAL A 1 79 ? -14.166 -12.738 -13.874 1.00 86.19 79 VAL A CA 1
ATOM 600 C C . VAL A 1 79 ? -14.443 -12.278 -12.441 1.00 86.19 79 VAL A C 1
ATOM 602 O O . VAL A 1 79 ? -13.755 -12.710 -11.516 1.00 86.19 79 VAL A O 1
ATOM 605 N N . VAL A 1 80 ? -15.462 -11.439 -12.233 1.00 87.69 80 VAL A N 1
ATOM 606 C CA . VAL A 1 80 ? -15.859 -10.983 -10.892 1.00 87.69 80 VAL A CA 1
ATOM 607 C C . VAL A 1 80 ? -16.332 -12.152 -10.027 1.00 87.69 80 VAL A C 1
ATOM 609 O O . VAL A 1 80 ? -15.933 -12.225 -8.867 1.00 87.69 80 VAL A O 1
ATOM 612 N N . LEU A 1 81 ? -17.124 -13.082 -10.570 1.00 88.06 81 LEU A N 1
ATOM 613 C CA . LEU A 1 81 ? -17.604 -14.261 -9.842 1.00 88.06 81 LEU A CA 1
ATOM 614 C C . LEU A 1 81 ? -16.456 -15.187 -9.430 1.00 88.06 81 LEU A C 1
ATOM 616 O O . LEU A 1 81 ? -16.408 -15.621 -8.280 1.00 88.06 81 LEU A O 1
ATOM 620 N N . ILE A 1 82 ? -15.501 -15.436 -10.330 1.00 91.06 82 ILE A N 1
ATOM 621 C CA . ILE A 1 82 ? -14.315 -16.250 -10.033 1.00 91.06 82 ILE A CA 1
ATOM 622 C C . ILE A 1 82 ? -13.491 -15.599 -8.913 1.00 91.06 82 ILE A C 1
ATOM 624 O O . ILE A 1 82 ? -13.161 -16.257 -7.925 1.00 91.06 82 ILE A O 1
ATOM 628 N N . LEU A 1 83 ? -13.200 -14.298 -9.026 1.00 91.56 83 LEU A N 1
ATOM 629 C CA . LEU A 1 83 ? -12.433 -13.563 -8.015 1.00 91.56 83 LEU A CA 1
ATOM 630 C C . LEU A 1 83 ? -13.156 -13.512 -6.663 1.00 91.56 83 LEU A C 1
ATOM 632 O O . LEU A 1 83 ? -12.525 -13.690 -5.621 1.00 91.56 83 LEU A O 1
ATOM 636 N N . ALA A 1 84 ? -14.474 -13.302 -6.670 1.00 88.00 84 ALA A N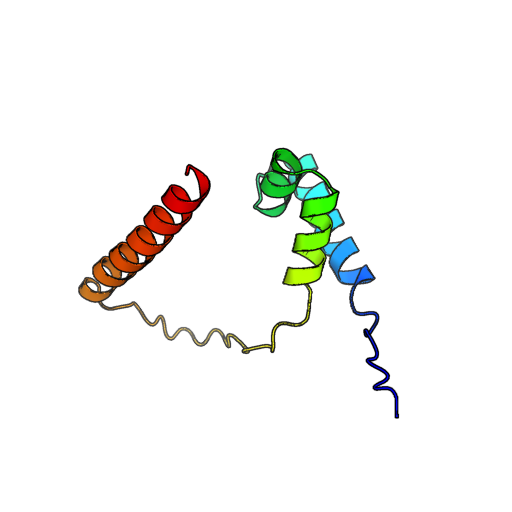 1
ATOM 637 C CA . ALA A 1 84 ? -15.294 -13.324 -5.464 1.00 88.00 84 ALA A CA 1
ATOM 638 C C . ALA A 1 84 ? -15.293 -14.711 -4.804 1.00 88.00 84 ALA A C 1
ATOM 640 O O . ALA A 1 84 ? -15.169 -14.796 -3.584 1.00 88.00 84 ALA A O 1
ATOM 641 N N . GLY A 1 85 ? -15.362 -15.788 -5.595 1.00 88.06 85 GLY A N 1
ATOM 642 C CA . GLY A 1 85 ? -15.258 -17.163 -5.102 1.00 88.06 85 GLY A CA 1
ATOM 643 C C . GLY A 1 85 ? -13.906 -17.452 -4.449 1.00 88.06 85 GLY A C 1
ATOM 644 O O . GLY A 1 85 ? -13.860 -17.990 -3.344 1.00 88.06 85 GLY A O 1
ATOM 645 N N . MET A 1 86 ? -12.808 -17.020 -5.076 1.00 90.31 86 MET A N 1
ATOM 646 C CA . MET A 1 86 ? -11.459 -17.149 -4.509 1.00 90.31 86 MET A CA 1
ATOM 647 C C . MET A 1 86 ? -11.310 -16.376 -3.191 1.00 90.31 86 MET A C 1
ATOM 649 O O . MET A 1 86 ? -10.774 -16.905 -2.219 1.00 90.31 86 MET A O 1
ATOM 653 N N . LEU A 1 87 ? -11.814 -15.137 -3.138 1.00 86.88 87 LEU A N 1
ATOM 654 C CA . LEU A 1 87 ? -11.801 -14.318 -1.922 1.00 86.88 87 LEU A CA 1
ATOM 655 C C . LEU A 1 87 ? -12.631 -14.944 -0.801 1.00 86.88 87 LEU A C 1
ATOM 657 O O . LEU A 1 87 ? -12.174 -14.992 0.339 1.00 86.88 87 LEU A O 1
ATOM 661 N N . LEU A 1 88 ? -13.834 -15.429 -1.114 1.00 84.25 88 LEU A N 1
ATOM 662 C CA . LEU A 1 88 ? -14.721 -16.035 -0.127 1.00 84.25 88 LEU A CA 1
ATOM 663 C C . LEU A 1 88 ? -14.113 -17.315 0.456 1.00 84.25 88 LEU A C 1
ATOM 665 O O . LEU A 1 88 ? -14.157 -17.501 1.670 1.00 84.25 88 LEU A O 1
ATOM 669 N N . HIS A 1 89 ? -13.484 -18.141 -0.386 1.00 77.06 89 HIS A N 1
ATOM 670 C CA . HIS A 1 89 ? -12.779 -19.342 0.057 1.00 77.06 89 HIS A CA 1
ATOM 671 C C . HIS A 1 89 ? -11.609 -18.996 0.988 1.00 77.06 89 HIS A C 1
ATOM 673 O O . HIS A 1 89 ? -11.563 -19.473 2.120 1.00 77.06 89 HIS A O 1
ATOM 679 N N . GLY A 1 90 ? -10.743 -18.062 0.583 1.00 68.44 90 GLY A N 1
ATOM 680 C CA . GLY A 1 90 ? -9.622 -17.623 1.420 1.00 68.44 90 GLY A CA 1
ATOM 681 C C . GLY A 1 90 ? -10.052 -16.914 2.713 1.00 68.44 90 GLY A C 1
ATOM 682 O O . GLY A 1 90 ? -9.324 -16.925 3.705 1.00 68.44 90 GLY A O 1
ATOM 683 N N . CYS A 1 91 ? -11.240 -16.302 2.751 1.00 67.19 91 CYS A N 1
ATOM 684 C CA . CYS A 1 91 ? -11.826 -15.779 3.987 1.00 67.19 91 CYS A CA 1
ATOM 685 C C . CYS A 1 91 ? -12.345 -16.895 4.904 1.00 67.19 91 CYS A C 1
ATOM 687 O O . CYS A 1 91 ? -12.201 -16.775 6.120 1.00 67.19 91 CYS A O 1
ATOM 689 N N . GLN A 1 92 ? -12.916 -17.963 4.346 1.00 64.12 92 GLN A N 1
ATOM 690 C CA . GLN A 1 92 ? -13.443 -19.103 5.098 1.00 64.12 92 GLN A CA 1
ATOM 691 C C . GLN A 1 92 ? -12.322 -19.925 5.754 1.00 64.12 92 GLN A C 1
ATOM 693 O O . GLN A 1 92 ? -12.446 -20.309 6.915 1.00 64.12 92 GLN A O 1
ATOM 698 N N . GLU A 1 93 ? -11.188 -20.094 5.070 1.00 57.28 93 GLU A N 1
ATOM 699 C CA . GLU A 1 93 ? -9.998 -20.784 5.598 1.00 57.28 93 GLU A CA 1
ATOM 700 C C . GLU A 1 93 ? -9.317 -20.042 6.762 1.00 57.28 93 GLU A C 1
ATOM 702 O O . GLU A 1 93 ? -8.562 -20.638 7.521 1.00 57.28 93 GLU A O 1
ATOM 707 N N . ARG A 1 94 ? -9.577 -18.739 6.935 1.00 51.88 94 ARG A N 1
ATOM 708 C CA . ARG A 1 94 ? -9.021 -17.938 8.043 1.00 51.88 94 ARG A CA 1
ATOM 709 C C . ARG A 1 94 ? -9.906 -17.897 9.292 1.00 51.88 94 ARG A C 1
ATOM 711 O O . ARG A 1 94 ? -9.518 -17.255 10.268 1.00 51.88 94 ARG A O 1
ATOM 718 N N . VAL A 1 95 ? -11.103 -18.483 9.232 1.00 53.75 95 VAL A N 1
ATOM 719 C CA . VAL A 1 95 ? -12.095 -18.500 10.325 1.00 53.75 95 VAL A CA 1
ATOM 720 C C . VAL A 1 95 ? -12.291 -19.917 10.890 1.00 53.75 95 VAL A C 1
ATOM 722 O O . VAL A 1 95 ? -13.001 -20.078 11.880 1.00 53.75 95 VAL A O 1
ATOM 725 N N . SER A 1 96 ? -11.636 -20.928 10.309 1.00 48.00 96 SER A N 1
ATOM 726 C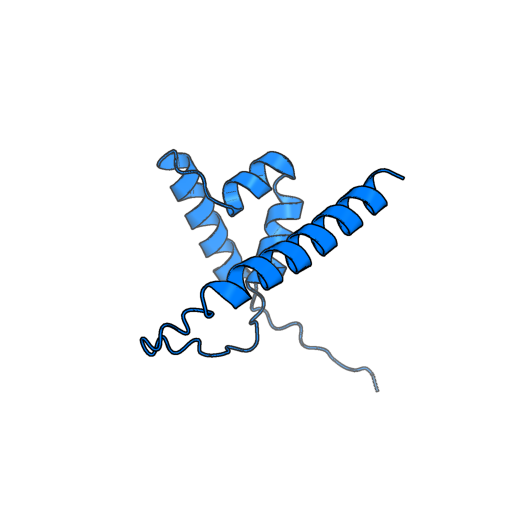 CA . SER A 1 96 ? -11.565 -22.289 10.853 1.00 48.00 96 SER A CA 1
ATOM 727 C C . SER A 1 96 ? -10.261 -22.535 11.602 1.00 48.00 96 SER A C 1
ATOM 729 O O . SER A 1 96 ? -10.291 -23.452 12.451 1.00 48.00 96 SER A O 1
#

Radius of gyration: 18.8 Å; chains: 1; bounding box: 51×39×38 Å

pLDDT: mean 72.17, std 18.39, range [36.28, 92.88]

Foldseek 3Di:
DDPPDPPDPQQDVQLVVLVVVLVVCVVVVHDDPLVVCCVPPNDVRSSVVSRVVSPPDPPPPPVPPVPPVPPPPVVVVVVVVVVVVVVVVVVVVVVD

Secondary structure (DSSP, 8-state):
--------S-SHHHHHHHHHHHHHHHHTT---HHHHHHHHHHHHHHHHHHHHHHS----------S------HHHHHHHHHHHHHHHHHHHHTTT-